Protein AF-A0A8H4BHQ8-F1 (afdb_monomer_lite)

Sequence (123 aa):
YLPAALIAAFIKRMARLSLTAPPAASVIIIPFIYNLLKRHPTCMTLIHSNKAVEEATDPFSMDNLNPYECRAIESSLWEVQTLSQHYYANVSTLAKIFGEQFLKPKYNLEDFLDHTYATVSAY

pLDDT: mean 85.94, std 12.14, range [43.47, 95.31]

InterPro domains:
  IPR005612 CCAAT-binding factor [PF03914] (2-95)
  IPR027193 Nucleolar complex protein 4-like [PTHR12455] (1-120)

Structure (mmCIF, N/CA/C/O backbone):
data_AF-A0A8H4BHQ8-F1
#
_entry.id   AF-A0A8H4BHQ8-F1
#
loop_
_atom_site.group_PDB
_atom_site.id
_atom_site.type_symbol
_atom_site.label_atom_id
_atom_site.label_alt_id
_atom_site.label_comp_id
_atom_site.label_asym_id
_atom_site.label_entity_id
_atom_site.label_seq_id
_atom_site.pdbx_PDB_ins_code
_atom_site.Cartn_x
_atom_site.Cartn_y
_atom_site.Cartn_z
_atom_site.occupancy
_atom_site.B_iso_or_equiv
_atom_site.auth_seq_id
_atom_site.auth_comp_id
_atom_site.auth_asym_id
_atom_site.auth_atom_id
_atom_site.pdbx_PDB_model_num
ATOM 1 N N . TYR A 1 1 ? -18.087 12.419 4.442 1.00 65.94 1 TYR A N 1
ATOM 2 C CA . TYR A 1 1 ? -17.197 11.601 5.288 1.00 65.94 1 TYR A CA 1
ATOM 3 C C . TYR A 1 1 ? -17.274 10.164 4.807 1.00 65.94 1 TYR A C 1
ATOM 5 O O . TYR A 1 1 ? -18.372 9.634 4.738 1.00 65.94 1 TYR A O 1
ATOM 13 N N . LEU A 1 2 ? -16.150 9.574 4.392 1.00 82.38 2 LEU A N 1
ATOM 14 C CA . LEU A 1 2 ? -16.092 8.166 3.976 1.00 82.38 2 LEU A CA 1
ATOM 15 C C . LEU A 1 2 ? -15.741 7.300 5.200 1.00 82.38 2 LEU A C 1
ATOM 17 O O . LEU A 1 2 ? -14.840 7.688 5.948 1.00 82.38 2 LEU A O 1
ATOM 21 N N . PRO A 1 3 ? -16.421 6.163 5.431 1.00 90.81 3 PRO A N 1
ATOM 22 C CA . PRO A 1 3 ? -16.107 5.274 6.548 1.00 90.81 3 PRO A CA 1
ATOM 23 C C . PRO A 1 3 ? -14.699 4.676 6.443 1.00 90.81 3 PRO A C 1
ATOM 25 O O . PRO A 1 3 ? -14.261 4.295 5.358 1.00 90.81 3 PRO A O 1
ATOM 28 N N . ALA A 1 4 ? -14.013 4.522 7.578 1.00 90.00 4 ALA A N 1
ATOM 29 C CA . ALA A 1 4 ? -12.665 3.946 7.621 1.00 90.00 4 ALA A CA 1
ATOM 30 C C . ALA A 1 4 ? -12.618 2.508 7.075 1.00 90.00 4 ALA A C 1
ATOM 32 O O . ALA A 1 4 ? -11.682 2.161 6.365 1.00 90.00 4 ALA A O 1
ATOM 33 N N . ALA A 1 5 ? -13.655 1.702 7.333 1.00 91.19 5 ALA A N 1
ATOM 34 C CA . ALA A 1 5 ? -13.759 0.334 6.823 1.00 91.19 5 ALA A CA 1
ATOM 35 C C . ALA A 1 5 ? -13.725 0.272 5.286 1.00 91.19 5 ALA A C 1
ATOM 37 O O . ALA A 1 5 ? -13.022 -0.558 4.719 1.00 91.19 5 ALA A O 1
ATOM 38 N N . LEU A 1 6 ? -14.413 1.201 4.613 1.00 92.88 6 LEU A N 1
ATOM 39 C CA . LEU A 1 6 ? -14.430 1.293 3.151 1.00 92.88 6 LEU A CA 1
ATOM 40 C C . LEU A 1 6 ? -13.040 1.614 2.589 1.00 92.88 6 LEU A C 1
ATOM 42 O O . LEU A 1 6 ? -12.604 1.022 1.605 1.00 92.88 6 LEU A O 1
ATOM 46 N N . ILE A 1 7 ? -12.337 2.548 3.228 1.00 94.56 7 ILE A N 1
ATOM 47 C CA . ILE A 1 7 ? -10.998 2.965 2.804 1.00 94.56 7 ILE A CA 1
ATOM 48 C C . ILE A 1 7 ? -9.993 1.838 3.057 1.00 94.56 7 ILE A C 1
ATOM 50 O O . ILE A 1 7 ? -9.192 1.535 2.178 1.00 94.56 7 ILE A O 1
ATOM 54 N N . ALA A 1 8 ? -10.076 1.172 4.210 1.00 93.50 8 ALA A N 1
ATOM 55 C CA . ALA A 1 8 ? -9.262 0.004 4.524 1.00 93.50 8 ALA A CA 1
ATOM 56 C C . ALA A 1 8 ? -9.486 -1.131 3.513 1.00 93.50 8 ALA A C 1
ATOM 58 O O . ALA A 1 8 ? -8.515 -1.693 3.010 1.00 93.50 8 ALA A O 1
ATOM 59 N N . ALA A 1 9 ? -10.743 -1.414 3.151 1.00 94.38 9 ALA A N 1
ATOM 60 C CA . ALA A 1 9 ? -11.086 -2.392 2.120 1.00 94.38 9 ALA A CA 1
ATOM 61 C C . ALA A 1 9 ? -10.429 -2.051 0.781 1.00 94.38 9 ALA A C 1
ATOM 63 O O . ALA A 1 9 ? -9.830 -2.910 0.136 1.00 94.38 9 ALA A O 1
ATOM 64 N N . PHE A 1 10 ? -10.489 -0.783 0.379 1.00 94.25 10 PHE A N 1
ATOM 65 C CA . PHE A 1 10 ? -9.884 -0.329 -0.863 1.00 94.25 10 PHE A CA 1
ATOM 66 C C . PHE A 1 10 ? -8.354 -0.444 -0.842 1.00 94.25 10 PHE A C 1
ATOM 68 O O . PHE A 1 10 ? -7.773 -1.014 -1.764 1.00 94.25 10 PHE A O 1
ATOM 75 N N . ILE A 1 11 ? -7.707 0.012 0.235 1.00 95.31 11 ILE A N 1
ATOM 76 C CA . ILE A 1 11 ? -6.254 -0.100 0.431 1.00 95.31 11 ILE A CA 1
ATOM 77 C C . ILE A 1 11 ? -5.807 -1.563 0.364 1.00 95.31 11 ILE A C 1
ATOM 79 O O . ILE A 1 11 ? -4.911 -1.895 -0.410 1.00 95.31 11 ILE A O 1
ATOM 83 N N . LYS A 1 12 ? -6.447 -2.445 1.136 1.00 94.50 12 LYS A N 1
ATOM 84 C CA . LYS A 1 12 ? -6.086 -3.864 1.225 1.00 94.50 12 LYS A CA 1
ATOM 85 C C . LYS A 1 12 ? -6.285 -4.586 -0.111 1.00 94.50 12 LYS A C 1
ATOM 87 O O . LYS A 1 12 ? -5.423 -5.362 -0.525 1.00 94.50 12 LYS A O 1
ATOM 92 N N . ARG A 1 13 ? -7.367 -4.279 -0.839 1.00 94.25 13 ARG A N 1
ATOM 93 C CA . ARG A 1 13 ? -7.600 -4.832 -2.183 1.00 94.25 13 ARG A CA 1
ATOM 94 C C . ARG A 1 13 ? -6.529 -4.394 -3.177 1.00 94.25 13 ARG A C 1
ATOM 96 O O . ARG A 1 13 ? -5.971 -5.238 -3.871 1.00 94.25 13 ARG A O 1
ATOM 103 N N . MET A 1 14 ? -6.201 -3.104 -3.211 1.00 93.88 14 MET A N 1
ATOM 104 C CA . MET A 1 14 ? -5.129 -2.593 -4.070 1.00 93.88 14 MET A CA 1
ATOM 105 C C . MET A 1 14 ? -3.767 -3.189 -3.716 1.00 93.88 14 MET A C 1
ATOM 107 O O . MET A 1 14 ? -3.012 -3.540 -4.618 1.00 93.88 14 MET A O 1
ATOM 111 N N . ALA A 1 15 ? -3.466 -3.346 -2.424 1.00 94.56 15 ALA A N 1
ATOM 112 C CA . ALA A 1 15 ? -2.204 -3.920 -1.973 1.00 94.56 15 ALA A CA 1
ATOM 113 C C . ALA A 1 15 ? -2.038 -5.370 -2.465 1.00 94.56 15 ALA A C 1
ATOM 115 O O . ALA A 1 15 ? -1.015 -5.704 -3.059 1.00 94.56 15 ALA A O 1
ATOM 116 N N . ARG A 1 16 ? -3.067 -6.219 -2.347 1.00 93.75 16 ARG A N 1
ATOM 117 C CA . ARG A 1 16 ? -3.028 -7.570 -2.942 1.00 93.75 16 ARG A CA 1
ATOM 118 C C . ARG A 1 16 ? -2.915 -7.556 -4.460 1.00 93.75 16 ARG A C 1
ATOM 120 O O . ARG A 1 16 ? -2.132 -8.331 -4.997 1.00 93.75 16 ARG A O 1
ATOM 127 N N . LEU A 1 17 ? -3.645 -6.679 -5.151 1.00 93.25 17 LEU A N 1
ATOM 128 C CA . LEU A 1 17 ? -3.526 -6.565 -6.609 1.00 93.25 17 LEU A CA 1
ATOM 129 C C . LEU A 1 17 ? -2.107 -6.156 -7.033 1.00 93.25 17 LEU A C 1
ATOM 131 O O . LEU A 1 17 ? -1.618 -6.652 -8.046 1.00 93.25 17 LEU A O 1
ATOM 135 N N . SER A 1 18 ? -1.414 -5.327 -6.242 1.00 93.62 18 SER A N 1
ATOM 136 C CA . SER A 1 18 ? -0.039 -4.903 -6.541 1.00 93.62 18 SER A CA 1
ATOM 137 C C . SER A 1 18 ? 1.011 -6.018 -6.480 1.00 93.62 18 SER A C 1
ATOM 139 O O . SER A 1 18 ? 2.062 -5.872 -7.095 1.00 93.62 18 SER A O 1
ATOM 141 N N . LEU A 1 19 ? 0.728 -7.152 -5.825 1.00 91.75 19 LEU A N 1
ATOM 142 C CA . LEU A 1 19 ? 1.631 -8.314 -5.829 1.00 91.75 19 LEU A CA 1
ATOM 143 C C . LEU A 1 19 ? 1.694 -9.023 -7.187 1.00 91.75 19 LEU A C 1
ATOM 145 O O . LEU A 1 19 ? 2.718 -9.602 -7.532 1.00 91.75 19 LEU A O 1
ATOM 149 N N . THR A 1 20 ? 0.602 -8.986 -7.949 1.00 92.38 20 THR A N 1
ATOM 150 C CA . THR A 1 20 ? 0.511 -9.580 -9.294 1.00 92.38 20 THR A CA 1
ATOM 151 C C . THR A 1 20 ? 0.613 -8.538 -10.405 1.00 92.38 20 THR A C 1
ATOM 153 O O . THR A 1 20 ? 0.611 -8.880 -11.586 1.00 92.38 20 THR A O 1
ATOM 156 N N . ALA A 1 21 ? 0.642 -7.257 -10.040 1.00 90.62 21 ALA A N 1
ATOM 157 C CA . ALA A 1 21 ? 0.655 -6.157 -10.985 1.00 90.62 21 ALA A CA 1
ATOM 158 C C . ALA A 1 21 ? 2.043 -5.970 -11.623 1.00 90.62 21 ALA A C 1
ATOM 160 O O . ALA A 1 21 ? 3.067 -6.294 -11.017 1.00 90.62 21 ALA A O 1
ATOM 161 N N . PRO A 1 22 ? 2.103 -5.392 -12.835 1.00 91.31 22 PRO A N 1
ATOM 162 C CA . PRO A 1 22 ? 3.364 -4.955 -13.422 1.00 91.31 22 PRO A CA 1
ATOM 163 C C . PRO A 1 22 ? 4.048 -3.884 -12.544 1.00 91.31 22 PRO A C 1
ATOM 165 O O . PRO A 1 22 ? 3.345 -3.076 -11.930 1.00 91.31 22 PRO A O 1
ATOM 168 N N . PRO A 1 23 ? 5.394 -3.774 -12.544 1.00 87.88 23 PRO A N 1
ATOM 169 C CA . PRO A 1 23 ? 6.110 -2.793 -11.721 1.00 87.88 23 PRO A CA 1
ATOM 170 C C . PRO A 1 23 ? 5.650 -1.354 -11.956 1.00 87.88 23 PRO A C 1
ATOM 172 O O . PRO A 1 23 ? 5.531 -0.591 -11.004 1.00 87.88 23 PRO A O 1
ATOM 175 N N . ALA A 1 24 ? 5.325 -1.010 -13.207 1.00 87.69 24 ALA A N 1
ATOM 176 C CA . ALA A 1 24 ? 4.754 0.281 -13.590 1.00 87.69 24 ALA A CA 1
ATOM 177 C C . ALA A 1 24 ? 3.499 0.639 -12.772 1.00 87.69 24 ALA A C 1
ATOM 179 O O . ALA A 1 24 ? 3.375 1.750 -12.268 1.00 87.69 24 ALA A O 1
ATOM 180 N N . ALA A 1 25 ? 2.592 -0.323 -12.572 1.00 89.88 25 ALA A N 1
ATOM 181 C CA . ALA A 1 25 ? 1.395 -0.110 -11.765 1.00 89.88 25 ALA A CA 1
ATOM 182 C C . ALA A 1 25 ? 1.728 -0.025 -10.267 1.00 89.88 25 ALA A C 1
ATOM 184 O O . ALA A 1 25 ? 1.185 0.827 -9.564 1.00 89.88 25 ALA A O 1
ATOM 185 N N . SER A 1 26 ? 2.649 -0.857 -9.773 1.00 91.06 26 SER A N 1
ATOM 186 C CA . SER A 1 26 ? 3.059 -0.845 -8.361 1.00 91.06 26 SER A CA 1
ATOM 187 C C . SER A 1 26 ? 3.682 0.491 -7.940 1.00 91.06 26 SER A C 1
ATOM 189 O O . SER A 1 26 ? 3.419 0.958 -6.832 1.00 91.06 26 SER A O 1
ATOM 191 N N . VAL A 1 27 ? 4.425 1.157 -8.834 1.00 90.69 27 VAL A N 1
ATOM 192 C CA . VAL A 1 27 ? 5.000 2.496 -8.597 1.00 90.69 27 VAL A CA 1
ATOM 193 C C . VAL A 1 27 ? 3.925 3.566 -8.359 1.00 90.69 27 VAL A C 1
ATOM 195 O O . VAL A 1 27 ? 4.181 4.506 -7.616 1.00 90.69 27 VAL A O 1
ATOM 198 N N . ILE A 1 28 ? 2.713 3.409 -8.901 1.00 92.06 28 ILE A N 1
ATOM 199 C CA . ILE A 1 28 ? 1.584 4.332 -8.672 1.00 92.06 28 ILE A CA 1
ATOM 200 C C . ILE A 1 28 ? 0.761 3.905 -7.446 1.00 92.06 28 ILE A C 1
ATOM 202 O O . ILE A 1 28 ? 0.349 4.741 -6.638 1.00 92.06 28 ILE A O 1
ATOM 206 N N . ILE A 1 29 ? 0.534 2.597 -7.277 1.00 93.62 29 ILE A N 1
ATOM 207 C CA . ILE A 1 29 ? -0.284 2.052 -6.182 1.00 93.62 29 ILE A CA 1
ATOM 208 C C . ILE A 1 29 ? 0.343 2.358 -4.814 1.00 93.62 29 ILE A C 1
ATOM 210 O O . ILE A 1 29 ? -0.373 2.730 -3.885 1.00 93.62 29 ILE A O 1
ATOM 214 N N . ILE A 1 30 ? 1.667 2.246 -4.678 1.00 93.38 30 ILE A N 1
ATOM 215 C CA . ILE A 1 30 ? 2.365 2.440 -3.398 1.00 93.38 30 ILE A CA 1
ATOM 216 C C . ILE A 1 30 ? 2.204 3.889 -2.868 1.00 93.38 30 ILE A C 1
ATOM 218 O O . ILE A 1 30 ? 1.686 4.053 -1.755 1.00 93.38 30 ILE A O 1
ATOM 222 N N . PRO A 1 31 ? 2.540 4.959 -3.624 1.00 92.81 31 PRO A N 1
ATOM 223 C CA . PRO A 1 31 ? 2.277 6.344 -3.217 1.00 92.81 31 PRO A CA 1
ATOM 224 C C . PRO A 1 31 ? 0.793 6.639 -2.988 1.00 92.81 31 PRO A C 1
ATOM 226 O O . PRO A 1 31 ? 0.433 7.432 -2.114 1.00 92.81 31 PRO A O 1
ATOM 229 N N . PHE A 1 32 ? -0.090 5.990 -3.746 1.00 94.06 32 PHE A N 1
ATOM 230 C CA . PHE A 1 32 ? -1.526 6.153 -3.575 1.00 94.06 32 PHE A CA 1
ATOM 231 C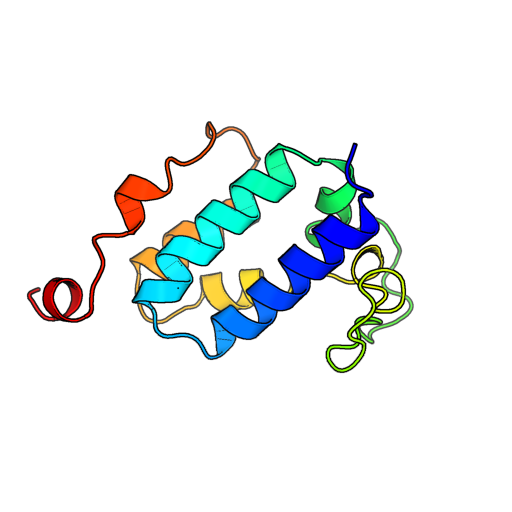 C . PHE A 1 32 ? -2.021 5.591 -2.235 1.00 94.06 32 PHE A C 1
ATOM 233 O O . PHE A 1 32 ? -2.743 6.282 -1.511 1.00 94.06 32 PHE A O 1
ATOM 240 N N . ILE A 1 33 ? -1.569 4.394 -1.845 1.00 95.00 33 ILE A N 1
ATOM 241 C CA . ILE A 1 33 ? -1.837 3.827 -0.516 1.00 95.00 33 ILE A CA 1
ATOM 242 C C . ILE A 1 33 ? -1.275 4.745 0.579 1.00 95.00 33 ILE A C 1
ATOM 244 O O . ILE A 1 33 ? -1.980 5.036 1.548 1.00 95.00 33 ILE A O 1
ATOM 248 N N . TYR A 1 34 ? -0.051 5.260 0.412 1.00 94.06 34 TYR A N 1
ATOM 249 C CA . TYR A 1 34 ? 0.560 6.194 1.365 1.00 94.06 34 TYR A CA 1
ATOM 250 C C . TYR A 1 34 ? -0.318 7.433 1.590 1.00 94.06 34 TYR A C 1
ATOM 252 O O . TYR A 1 34 ? -0.608 7.809 2.729 1.00 94.06 34 TYR A O 1
ATOM 260 N N . ASN A 1 35 ? -0.800 8.040 0.504 1.00 94.38 35 ASN A N 1
ATOM 261 C CA . ASN A 1 35 ? -1.672 9.209 0.557 1.00 94.38 35 ASN A CA 1
ATOM 262 C C . ASN A 1 35 ? -2.995 8.916 1.283 1.00 94.38 35 ASN A C 1
ATOM 264 O O . ASN A 1 35 ? -3.465 9.752 2.061 1.00 94.38 35 ASN A O 1
ATOM 268 N N . LEU A 1 36 ? -3.590 7.736 1.068 1.00 93.81 36 LEU A N 1
ATOM 269 C CA . LEU A 1 36 ? -4.821 7.331 1.753 1.00 93.81 36 LEU A CA 1
ATOM 270 C C . LEU A 1 36 ? -4.604 7.130 3.257 1.00 93.81 36 LEU A C 1
ATOM 272 O O . LEU A 1 36 ? -5.397 7.639 4.049 1.00 93.81 36 LEU A O 1
ATOM 276 N N . LEU A 1 37 ? -3.521 6.461 3.659 1.00 93.25 37 LEU A N 1
ATOM 277 C CA . LEU A 1 37 ? -3.186 6.260 5.073 1.00 93.25 37 LEU A CA 1
ATOM 278 C C . LEU A 1 37 ? -2.882 7.578 5.785 1.00 93.25 37 LEU A C 1
ATOM 280 O O . LEU A 1 37 ? -3.353 7.806 6.898 1.00 93.25 37 LEU A O 1
ATOM 284 N N . LYS A 1 38 ? -2.162 8.487 5.119 1.00 92.12 38 LYS A N 1
ATOM 285 C CA . LYS A 1 38 ? -1.875 9.818 5.661 1.00 92.12 38 LYS A CA 1
ATOM 286 C C . LYS A 1 38 ? -3.142 10.664 5.824 1.00 92.12 38 LYS A C 1
ATOM 288 O O . LYS A 1 38 ? -3.254 11.419 6.785 1.00 92.12 38 LYS A O 1
ATOM 293 N N . ARG A 1 39 ? -4.108 10.537 4.908 1.00 92.44 39 ARG A N 1
ATOM 294 C CA . ARG A 1 39 ? -5.407 11.226 4.992 1.00 92.44 39 ARG A CA 1
ATOM 295 C C . ARG A 1 39 ? -6.330 10.620 6.056 1.00 92.44 39 ARG A C 1
ATOM 297 O O . ARG A 1 39 ? -7.154 11.338 6.618 1.00 92.44 39 ARG A O 1
ATOM 304 N N . HIS A 1 40 ? -6.207 9.319 6.321 1.00 92.75 40 HIS A N 1
ATOM 305 C CA . HIS A 1 40 ? -7.093 8.560 7.202 1.00 92.75 40 HIS A CA 1
ATOM 306 C C . HIS A 1 40 ? -6.296 7.781 8.262 1.00 92.75 40 HIS A C 1
ATOM 308 O O . HIS A 1 40 ? -6.084 6.576 8.110 1.00 92.75 40 HIS A O 1
ATOM 314 N N . PRO A 1 41 ? -5.900 8.428 9.377 1.00 90.06 41 PRO A N 1
ATOM 315 C CA . PRO A 1 41 ? -5.031 7.819 10.389 1.00 90.06 41 PRO A CA 1
ATOM 316 C C . PRO A 1 41 ? -5.648 6.600 11.090 1.00 90.06 41 PRO A C 1
ATOM 318 O O . PRO A 1 41 ? -4.923 5.758 11.606 1.00 90.06 41 PRO A O 1
ATOM 321 N N . THR A 1 42 ? -6.975 6.439 11.064 1.00 90.88 42 THR A N 1
ATOM 322 C CA . THR A 1 42 ? -7.653 5.228 11.561 1.00 90.88 42 THR A CA 1
ATOM 323 C C . THR A 1 42 ? -7.228 3.959 10.817 1.00 90.88 42 THR A C 1
ATOM 325 O O . THR A 1 42 ? -7.202 2.883 11.410 1.00 90.88 42 THR A O 1
ATOM 328 N N . CYS A 1 43 ? -6.846 4.083 9.541 1.00 92.00 43 CYS A N 1
ATOM 329 C CA . CYS A 1 43 ? -6.351 2.978 8.720 1.00 92.00 43 CYS A CA 1
ATOM 330 C C . CYS A 1 43 ? -4.867 2.658 8.985 1.00 92.00 43 CYS A C 1
ATOM 332 O O . CYS A 1 43 ? -4.360 1.679 8.452 1.00 92.00 43 CYS A O 1
ATOM 334 N N . MET A 1 44 ? -4.159 3.441 9.811 1.00 91.38 44 MET A N 1
ATOM 335 C CA . MET A 1 44 ? -2.751 3.182 10.157 1.00 91.38 44 MET A CA 1
ATOM 336 C C . MET A 1 44 ? -2.572 1.889 10.971 1.00 91.38 44 MET A C 1
ATOM 338 O O . MET A 1 44 ? -1.499 1.288 10.967 1.00 91.38 44 MET A O 1
ATOM 342 N N . THR A 1 45 ? -3.655 1.426 11.603 1.00 90.75 45 THR A N 1
ATOM 343 C CA . THR A 1 45 ? -3.752 0.121 12.277 1.00 90.75 45 THR A CA 1
ATOM 344 C C . THR A 1 45 ? -3.392 -1.056 11.364 1.00 90.75 45 THR A C 1
ATOM 346 O O . THR A 1 45 ? -2.921 -2.075 11.855 1.00 90.75 45 THR A O 1
ATOM 349 N N . LEU A 1 46 ? -3.528 -0.886 10.043 1.00 90.19 46 LEU A N 1
ATOM 350 C CA . LEU A 1 46 ? -3.149 -1.871 9.031 1.00 90.19 46 LEU A CA 1
ATOM 351 C C . LEU A 1 46 ? -1.628 -2.058 8.882 1.00 90.19 46 LEU A C 1
ATOM 353 O O . LEU A 1 46 ? -1.185 -3.104 8.414 1.00 90.19 46 LEU A O 1
ATOM 357 N N . ILE A 1 47 ? -0.827 -1.039 9.212 1.00 90.50 47 ILE A N 1
ATOM 358 C CA . ILE A 1 47 ? 0.644 -1.137 9.220 1.00 90.50 47 ILE A CA 1
ATOM 359 C C . ILE A 1 47 ? 1.113 -1.605 10.591 1.00 90.50 47 ILE A C 1
ATOM 361 O O . ILE A 1 47 ? 1.951 -2.496 10.701 1.00 90.50 47 ILE A O 1
ATOM 365 N N . HIS A 1 48 ? 0.577 -0.980 11.639 1.00 87.31 48 HIS A N 1
ATOM 366 C CA . HIS A 1 48 ? 0.965 -1.255 13.009 1.00 87.31 48 HIS A CA 1
ATOM 367 C C . HIS A 1 48 ? -0.278 -1.492 13.859 1.00 87.31 48 HIS A C 1
ATOM 369 O O . HIS A 1 48 ? -0.998 -0.558 14.219 1.00 87.31 48 HIS A O 1
ATOM 375 N N . SER A 1 49 ? -0.512 -2.758 14.193 1.00 81.75 49 SER A N 1
ATOM 376 C CA . SER A 1 49 ? -1.555 -3.169 15.124 1.00 81.75 49 SER A CA 1
ATOM 377 C C . SER A 1 49 ? -0.924 -3.500 16.472 1.00 81.75 49 SER A C 1
ATOM 379 O O . SER A 1 49 ? 0.012 -4.290 16.542 1.00 81.75 49 SER A O 1
ATOM 381 N N . ASN A 1 50 ? -1.456 -2.911 17.545 1.00 73.19 50 ASN A N 1
ATOM 382 C CA . ASN A 1 50 ? -1.088 -3.251 18.925 1.00 73.19 50 ASN A CA 1
ATOM 383 C C . ASN A 1 50 ? -1.953 -4.397 19.489 1.00 73.19 50 ASN A C 1
ATOM 385 O O . ASN A 1 50 ? -1.937 -4.674 20.686 1.00 73.19 50 ASN A O 1
ATOM 389 N N . LYS A 1 51 ? -2.774 -5.039 18.649 1.00 69.44 51 LYS A N 1
ATOM 390 C CA . LYS A 1 51 ? -3.464 -6.266 19.046 1.00 69.44 51 LYS A CA 1
ATOM 391 C C . LYS A 1 51 ? -2.406 -7.363 19.099 1.00 69.44 51 LYS A C 1
ATOM 393 O O . LYS A 1 51 ? -1.734 -7.598 18.095 1.00 69.44 51 LYS A O 1
ATOM 398 N N . ALA A 1 52 ? -2.237 -7.988 20.266 1.00 51.81 52 ALA A N 1
ATOM 399 C CA . ALA A 1 52 ? -1.420 -9.187 20.397 1.00 51.81 52 ALA A CA 1
ATOM 400 C C . ALA A 1 52 ? -1.844 -10.158 19.289 1.00 51.81 52 ALA A C 1
ATOM 402 O O . ALA A 1 52 ? -3.039 -10.382 19.099 1.00 51.81 52 ALA A O 1
ATOM 403 N N . VAL A 1 53 ? -0.884 -10.636 18.497 1.00 57.94 53 VAL A N 1
ATOM 404 C CA . VAL A 1 53 ? -1.117 -11.546 17.368 1.00 57.94 53 VAL A CA 1
ATOM 405 C C . VAL A 1 53 ? -1.526 -12.909 17.938 1.00 57.94 53 VAL A C 1
ATOM 407 O O . VAL A 1 53 ? -0.735 -13.843 17.963 1.00 57.94 53 VAL A O 1
ATOM 410 N N . GLU A 1 54 ? -2.728 -13.002 18.503 1.00 56.41 54 GLU A N 1
ATOM 411 C CA . GLU A 1 54 ? -3.296 -14.255 19.011 1.00 56.41 54 GLU A CA 1
ATOM 412 C C . GLU A 1 54 ? -3.768 -15.131 17.845 1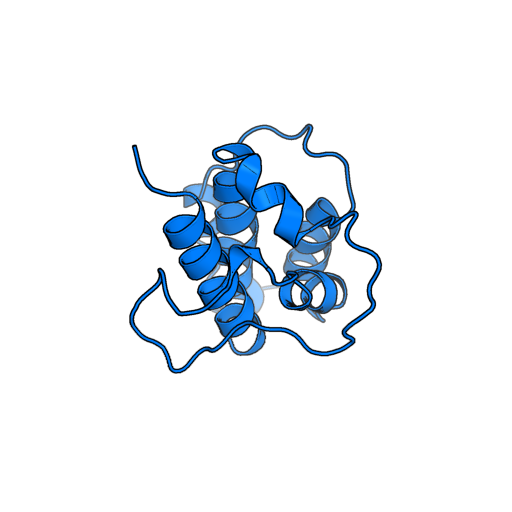.00 56.41 54 GLU A C 1
ATOM 414 O O . GLU A 1 54 ? -3.681 -16.355 17.905 1.00 56.41 54 GLU A O 1
ATOM 419 N N . GLU A 1 55 ? -4.176 -14.508 16.738 1.00 56.78 55 GLU A N 1
ATOM 420 C CA . GLU A 1 55 ? -4.593 -15.189 15.519 1.00 56.78 55 GLU A CA 1
ATOM 421 C C . GLU A 1 55 ? -3.564 -14.942 14.409 1.00 56.78 55 GLU A C 1
ATOM 423 O O . GLU A 1 55 ? -3.453 -13.850 13.856 1.00 56.78 55 GLU A O 1
ATOM 428 N N . ALA A 1 56 ? -2.809 -15.981 14.046 1.00 67.44 56 ALA A N 1
ATOM 429 C CA . ALA A 1 56 ? -1.863 -15.952 12.925 1.00 67.44 56 ALA A CA 1
ATOM 430 C C . ALA A 1 56 ? -2.547 -15.865 11.538 1.00 67.44 56 ALA A C 1
ATOM 432 O O . ALA A 1 56 ? -1.869 -15.902 10.511 1.00 67.44 56 ALA A O 1
ATOM 433 N N . THR A 1 57 ? -3.881 -15.784 11.492 1.00 80.56 57 THR A N 1
ATOM 434 C CA . THR A 1 57 ? -4.674 -15.847 10.258 1.00 80.56 57 THR A CA 1
ATOM 435 C C . THR A 1 57 ? -5.234 -14.469 9.914 1.00 80.56 57 THR A C 1
ATOM 437 O O . THR A 1 57 ? -5.916 -13.855 10.725 1.00 80.56 57 THR A O 1
ATOM 440 N N . ASP A 1 58 ? -4.959 -13.989 8.698 1.00 84.75 58 ASP A N 1
ATOM 441 C CA . ASP A 1 58 ? -5.495 -12.724 8.180 1.00 84.75 58 ASP A CA 1
ATOM 442 C C . ASP A 1 58 ? -7.033 -12.819 8.017 1.00 84.75 58 ASP A C 1
ATOM 444 O O . ASP A 1 58 ? -7.495 -13.654 7.234 1.00 84.75 58 ASP A O 1
ATOM 448 N N . PRO A 1 59 ? -7.844 -11.986 8.708 1.00 88.00 59 PRO A N 1
ATOM 449 C CA . PRO A 1 59 ? -9.306 -12.038 8.625 1.00 88.00 59 PRO A CA 1
ATOM 450 C C . PRO A 1 59 ? -9.872 -11.506 7.297 1.00 88.00 59 PRO A C 1
ATOM 452 O O . PRO A 1 59 ? -11.082 -11.590 7.071 1.00 88.00 59 PRO A O 1
ATOM 455 N N . PHE A 1 60 ? -9.040 -10.922 6.429 1.00 90.50 60 PHE A N 1
ATOM 456 C CA . PHE A 1 60 ? -9.495 -10.277 5.201 1.00 90.50 60 PHE A CA 1
ATOM 457 C C . PHE A 1 60 ? -9.902 -11.265 4.091 1.00 90.50 60 PHE A C 1
ATOM 459 O O . PHE A 1 60 ? -9.099 -12.081 3.627 1.00 90.50 60 PHE A O 1
ATOM 466 N N . SER A 1 61 ? -11.127 -11.098 3.573 1.00 90.69 61 SER A N 1
ATOM 467 C CA . SER A 1 61 ? -11.656 -11.851 2.424 1.00 90.69 61 SER A CA 1
ATOM 468 C C . SER A 1 61 ? -11.694 -11.005 1.148 1.00 90.69 61 SER A C 1
ATOM 470 O O . SER A 1 61 ? -12.241 -9.901 1.138 1.00 90.69 61 SER A O 1
ATOM 472 N N . MET A 1 62 ? -11.139 -11.546 0.058 1.00 88.81 62 MET A N 1
ATOM 473 C CA . MET A 1 62 ? -11.107 -10.892 -1.258 1.00 88.81 62 MET A CA 1
ATOM 474 C C . MET A 1 62 ? -12.389 -11.048 -2.071 1.00 88.81 62 MET A C 1
ATOM 476 O O . MET A 1 62 ? -12.692 -10.183 -2.895 1.00 88.81 62 MET A O 1
ATOM 480 N N . ASP A 1 63 ? -13.115 -12.140 -1.846 1.00 89.56 63 ASP A N 1
ATOM 481 C CA . ASP A 1 63 ? -14.295 -12.506 -2.632 1.00 89.56 63 ASP A CA 1
ATOM 482 C C . ASP A 1 63 ? -15.520 -11.672 -2.232 1.00 89.56 63 ASP A C 1
ATOM 484 O O . ASP A 1 63 ? -16.447 -11.471 -3.019 1.00 89.56 63 ASP A O 1
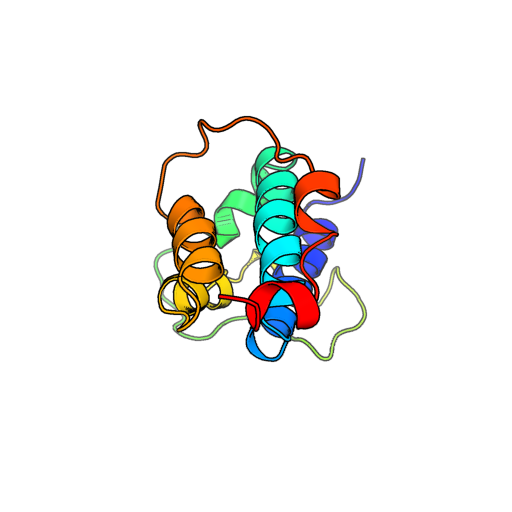ATOM 488 N N . ASN A 1 64 ? -15.497 -11.115 -1.017 1.00 89.50 64 ASN A N 1
ATOM 489 C CA . ASN A 1 64 ? -16.540 -10.234 -0.517 1.00 89.50 64 ASN A CA 1
ATOM 490 C C . ASN A 1 64 ? -16.504 -8.884 -1.251 1.00 89.50 64 ASN A C 1
ATOM 492 O O . ASN A 1 64 ? -15.660 -8.025 -0.989 1.00 89.50 64 ASN A O 1
ATOM 496 N N . LEU A 1 65 ? -17.477 -8.672 -2.141 1.00 86.00 65 LEU A N 1
ATOM 497 C CA . LEU A 1 65 ? -17.679 -7.402 -2.849 1.00 86.00 65 LEU A CA 1
ATOM 498 C C . LEU A 1 65 ? -18.100 -6.262 -1.916 1.00 86.00 65 LEU A C 1
ATOM 500 O O . LEU A 1 65 ? -17.827 -5.100 -2.220 1.00 86.00 65 LEU A O 1
ATOM 504 N N . ASN A 1 66 ? -18.758 -6.580 -0.796 1.00 89.62 66 ASN A N 1
ATOM 505 C CA . ASN A 1 66 ? -19.158 -5.588 0.189 1.00 89.62 66 ASN A CA 1
ATOM 506 C C . ASN A 1 66 ? -17.935 -5.148 1.024 1.00 89.62 66 ASN A C 1
ATOM 508 O O . ASN A 1 66 ? -17.415 -5.931 1.826 1.00 89.62 66 ASN A O 1
ATOM 512 N N . PRO A 1 67 ? -17.481 -3.888 0.900 1.00 86.31 67 PRO A N 1
ATOM 513 C CA . PRO A 1 67 ? -16.303 -3.404 1.614 1.00 86.31 67 PRO A CA 1
ATOM 514 C C . PRO A 1 67 ? -16.494 -3.361 3.137 1.00 86.31 67 PRO A C 1
ATOM 516 O O . PRO A 1 67 ? -15.507 -3.352 3.868 1.00 86.31 67 PRO A O 1
ATOM 519 N N . TYR A 1 68 ? -17.734 -3.369 3.631 1.00 87.31 68 TYR A N 1
ATOM 520 C CA . TYR A 1 68 ? -18.018 -3.414 5.067 1.00 87.31 68 TYR A CA 1
ATOM 521 C C . TYR A 1 68 ? -17.878 -4.825 5.663 1.00 87.31 68 TYR A C 1
ATOM 523 O O . TYR A 1 68 ? -17.623 -4.953 6.855 1.00 87.31 68 TYR A O 1
ATOM 531 N N . GLU A 1 69 ? -17.977 -5.874 4.842 1.00 89.12 69 GLU A N 1
ATOM 532 C CA . GLU A 1 69 ? -17.957 -7.283 5.277 1.00 89.12 69 GLU A CA 1
ATOM 533 C C . GLU A 1 69 ? -16.620 -7.983 4.991 1.00 89.12 69 GLU A C 1
ATOM 535 O O . GLU A 1 69 ? -16.378 -9.097 5.447 1.00 89.12 69 GLU A O 1
ATOM 540 N N . CYS A 1 70 ? -15.711 -7.340 4.255 1.00 88.81 70 CYS A N 1
ATOM 541 C CA . CYS A 1 70 ? -14.402 -7.912 3.930 1.00 88.81 70 CYS A CA 1
ATOM 542 C C . CYS A 1 70 ? -13.413 -7.943 5.112 1.00 88.81 70 CYS A C 1
ATOM 544 O O . CYS A 1 70 ? -12.334 -8.508 4.969 1.00 88.81 70 CYS A O 1
ATOM 546 N N . ARG A 1 71 ? -13.753 -7.328 6.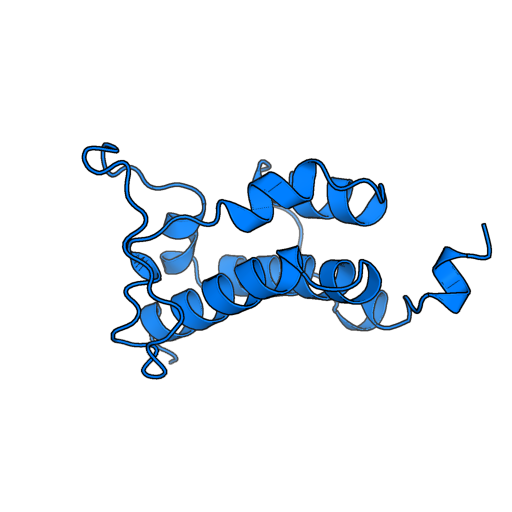260 1.00 89.81 71 ARG A N 1
ATOM 547 C CA . ARG A 1 71 ? -12.935 -7.251 7.494 1.00 89.81 71 ARG A CA 1
ATOM 548 C C . ARG A 1 71 ? -11.515 -6.699 7.302 1.00 89.81 71 ARG A C 1
ATOM 550 O O . ARG A 1 71 ? -10.612 -6.983 8.081 1.00 89.81 71 ARG A O 1
ATOM 557 N N . ALA A 1 72 ? -11.317 -5.828 6.311 1.00 90.94 72 ALA A N 1
ATOM 558 C CA . ALA A 1 72 ? -9.999 -5.267 6.017 1.00 90.94 72 ALA A CA 1
ATOM 559 C C . ALA A 1 72 ? -9.382 -4.480 7.184 1.00 90.94 72 ALA A C 1
ATOM 561 O O . ALA A 1 72 ? -8.184 -4.583 7.398 1.00 90.94 72 ALA A O 1
ATOM 562 N N . ILE A 1 73 ? -10.165 -3.732 7.970 1.00 89.81 73 ILE A N 1
ATOM 563 C CA . ILE A 1 73 ? -9.644 -2.921 9.094 1.00 89.81 73 ILE A CA 1
ATOM 564 C C . ILE A 1 73 ? -9.012 -3.765 10.216 1.00 89.81 73 ILE A C 1
ATOM 566 O O . ILE A 1 73 ? -8.226 -3.256 11.007 1.00 89.81 73 ILE A O 1
ATOM 570 N N . GLU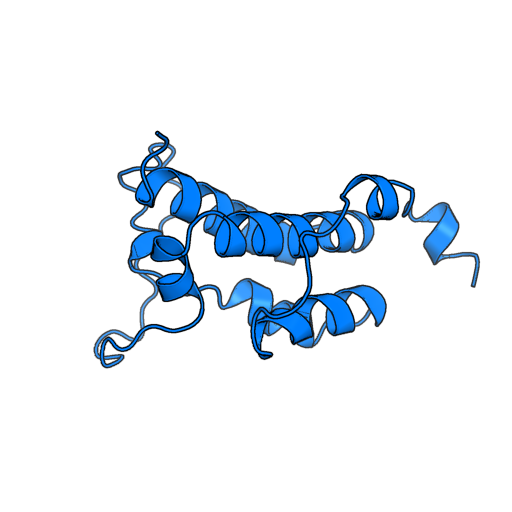 A 1 74 ? -9.368 -5.046 10.300 1.00 87.94 74 GLU A N 1
ATOM 571 C CA . GLU A 1 74 ? -8.841 -5.987 11.293 1.00 87.94 74 GLU A CA 1
ATOM 572 C C . GLU A 1 74 ? -7.614 -6.752 10.776 1.00 87.94 74 GLU A C 1
ATOM 574 O O . GLU A 1 74 ? -6.994 -7.487 11.537 1.00 87.94 74 GLU A O 1
ATOM 579 N N . SER A 1 75 ? -7.264 -6.564 9.500 1.00 90.31 75 SER A N 1
ATOM 580 C CA . SER A 1 75 ? -6.111 -7.183 8.844 1.00 90.31 75 SER A CA 1
ATOM 581 C C . SER A 1 75 ? -4.846 -6.324 8.904 1.00 90.31 75 SER A C 1
ATOM 583 O O . SER A 1 75 ? -4.866 -5.185 9.368 1.00 90.31 75 SER A O 1
ATOM 585 N N . SER A 1 76 ? -3.754 -6.860 8.354 1.00 91.25 76 SER A N 1
ATOM 586 C CA . SER A 1 76 ? -2.467 -6.169 8.208 1.00 91.25 76 SER A CA 1
ATOM 587 C C . SER A 1 76 ? -2.024 -6.106 6.745 1.00 91.25 76 SER A C 1
ATOM 589 O O . SER A 1 76 ? -2.334 -7.004 5.964 1.00 91.25 76 SER A O 1
ATOM 591 N N . LEU A 1 77 ? -1.254 -5.087 6.356 1.00 92.44 77 LEU A N 1
ATOM 592 C CA . LEU A 1 77 ? -0.752 -4.885 4.984 1.00 92.44 77 LEU A CA 1
ATOM 593 C C . LEU A 1 77 ? 0.586 -5.589 4.722 1.00 92.44 77 LEU A C 1
ATOM 595 O O . LEU A 1 77 ? 1.591 -4.957 4.385 1.00 92.44 77 LEU A O 1
ATOM 599 N N . TRP A 1 78 ? 0.597 -6.915 4.839 1.00 91.56 78 TRP A N 1
ATOM 600 C CA . TRP A 1 78 ? 1.774 -7.734 4.528 1.00 91.56 78 TRP A CA 1
ATOM 601 C C . TRP A 1 78 ? 2.247 -7.576 3.083 1.00 91.56 78 TRP A C 1
ATOM 603 O O . TRP A 1 78 ? 3.438 -7.673 2.805 1.00 91.56 78 TRP A O 1
ATOM 613 N N . GLU A 1 79 ? 1.334 -7.265 2.168 1.00 94.38 79 GLU A N 1
ATOM 614 C CA . GLU A 1 79 ? 1.626 -7.114 0.749 1.00 94.38 79 GLU A CA 1
ATOM 615 C C . GLU A 1 79 ? 2.617 -5.969 0.481 1.00 94.38 79 GLU A C 1
ATOM 617 O O . GLU A 1 79 ? 3.548 -6.117 -0.310 1.00 94.38 79 GLU A O 1
ATOM 622 N N . VAL A 1 80 ? 2.479 -4.847 1.198 1.00 92.50 80 VAL A N 1
ATOM 623 C CA . VAL A 1 80 ? 3.404 -3.707 1.082 1.00 92.50 80 VAL A CA 1
ATOM 624 C C . VAL A 1 80 ? 4.776 -4.061 1.657 1.00 92.50 80 VAL A C 1
ATOM 626 O O . VAL A 1 80 ? 5.803 -3.709 1.075 1.00 92.50 80 VAL A O 1
ATOM 629 N N . GLN A 1 81 ? 4.804 -4.823 2.754 1.00 92.62 81 GLN A N 1
ATOM 630 C CA . GLN A 1 81 ? 6.052 -5.320 3.326 1.00 92.62 81 GLN A CA 1
ATOM 631 C C . GLN A 1 81 ? 6.781 -6.247 2.346 1.00 92.62 81 GLN A C 1
ATOM 633 O O . GLN A 1 81 ? 7.993 -6.124 2.181 1.00 92.62 81 GLN A O 1
ATOM 638 N N . THR A 1 82 ? 6.069 -7.126 1.641 1.00 93.31 82 THR A N 1
ATOM 639 C CA . THR A 1 82 ? 6.661 -7.979 0.600 1.00 93.31 82 THR A CA 1
ATOM 640 C C . THR A 1 82 ? 7.229 -7.153 -0.559 1.00 93.31 82 THR A C 1
ATOM 642 O O . THR A 1 82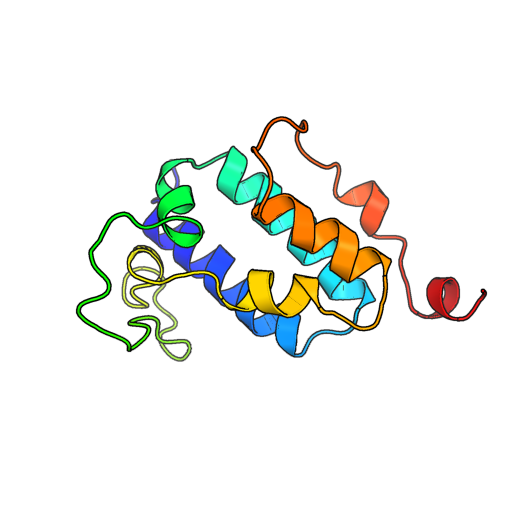 ? 8.338 -7.426 -1.019 1.00 93.31 82 THR A O 1
ATOM 645 N N . LEU A 1 83 ? 6.541 -6.087 -0.988 1.00 93.81 83 LEU A N 1
ATOM 646 C CA . LEU A 1 83 ? 7.025 -5.189 -2.048 1.00 93.81 83 LEU A CA 1
ATOM 647 C C . LEU A 1 83 ? 8.318 -4.441 -1.683 1.00 93.81 83 LEU A C 1
ATOM 649 O O . LEU A 1 83 ? 9.056 -4.027 -2.577 1.00 93.81 83 LEU A O 1
ATOM 653 N N . SER A 1 84 ? 8.658 -4.323 -0.395 1.00 94.38 84 SER A N 1
ATOM 654 C CA . SER A 1 84 ? 9.951 -3.764 0.033 1.00 94.38 84 SER A CA 1
ATOM 655 C C . SER A 1 84 ? 11.158 -4.575 -0.461 1.00 94.38 84 SER A C 1
ATOM 657 O O . SER A 1 84 ? 12.258 -4.028 -0.570 1.00 94.38 84 SER A O 1
ATOM 659 N N . GLN A 1 85 ? 10.955 -5.848 -0.817 1.00 93.81 85 GLN A N 1
ATOM 660 C CA . GLN A 1 85 ? 11.967 -6.756 -1.369 1.00 93.81 85 GLN A CA 1
ATOM 661 C C . GLN A 1 85 ? 11.772 -7.019 -2.874 1.00 93.81 85 GLN A C 1
ATOM 663 O O . GLN A 1 85 ? 12.258 -8.012 -3.409 1.00 93.81 85 GLN A O 1
ATOM 668 N N . HIS A 1 86 ? 11.052 -6.142 -3.575 1.00 94.00 86 HIS A N 1
ATOM 669 C CA . HIS A 1 86 ? 10.812 -6.272 -5.009 1.00 94.00 86 HIS A CA 1
ATOM 670 C C . HIS A 1 86 ? 12.108 -6.117 -5.833 1.00 94.00 86 HIS A C 1
ATOM 672 O O . HIS A 1 86 ? 12.968 -5.301 -5.501 1.00 94.00 86 HIS A O 1
ATOM 678 N N . TYR A 1 87 ? 12.230 -6.861 -6.942 1.00 92.62 87 TYR A N 1
ATOM 679 C CA . TYR A 1 87 ? 13.439 -6.872 -7.786 1.00 92.62 87 TYR A CA 1
ATOM 680 C C . TYR A 1 87 ? 13.767 -5.498 -8.394 1.00 92.62 87 TYR A C 1
ATOM 682 O O . TYR A 1 87 ? 14.929 -5.141 -8.566 1.00 92.62 87 TYR A O 1
ATOM 690 N N . TYR A 1 88 ? 12.735 -4.720 -8.729 1.00 90.81 88 TYR A N 1
ATOM 691 C CA . TYR A 1 88 ? 12.887 -3.371 -9.261 1.00 90.81 88 TYR A CA 1
ATOM 692 C C . TYR A 1 88 ? 13.114 -2.371 -8.124 1.00 90.81 88 TYR A C 1
ATOM 694 O O . TYR A 1 88 ? 12.231 -2.166 -7.283 1.00 90.81 88 TYR A O 1
ATOM 702 N N . ALA A 1 89 ? 14.284 -1.729 -8.127 1.00 90.50 89 ALA A N 1
ATOM 703 C CA . ALA A 1 89 ? 14.751 -0.875 -7.038 1.00 90.50 89 ALA A CA 1
ATOM 704 C C . ALA A 1 89 ? 13.770 0.253 -6.681 1.00 90.50 89 ALA A C 1
ATOM 706 O O . ALA A 1 89 ? 13.532 0.478 -5.499 1.00 90.50 89 ALA A O 1
ATOM 707 N N . ASN A 1 90 ? 13.143 0.906 -7.668 1.00 89.31 90 ASN A N 1
ATOM 708 C CA . ASN A 1 90 ? 12.212 2.014 -7.413 1.00 89.31 90 ASN A CA 1
ATOM 709 C C . ASN A 1 90 ? 10.954 1.568 -6.647 1.00 89.31 90 ASN A C 1
ATOM 711 O O . ASN A 1 90 ? 10.451 2.301 -5.801 1.00 89.31 90 ASN A O 1
ATOM 715 N N . VAL A 1 91 ? 10.460 0.350 -6.894 1.00 92.38 91 VAL A N 1
ATOM 716 C CA . VAL A 1 91 ? 9.335 -0.218 -6.128 1.00 92.38 91 VAL A CA 1
ATOM 717 C C . VAL A 1 91 ? 9.783 -0.548 -4.704 1.00 92.38 91 VAL A C 1
ATOM 719 O O . VAL A 1 91 ? 9.098 -0.183 -3.750 1.00 92.38 91 VAL A O 1
ATOM 722 N N . SER A 1 92 ? 10.960 -1.168 -4.549 1.00 93.69 92 SER A N 1
ATOM 723 C CA . SER A 1 92 ? 11.533 -1.490 -3.234 1.00 93.69 92 SER A CA 1
ATOM 724 C C . SER A 1 92 ? 11.741 -0.239 -2.373 1.00 93.69 92 SER A C 1
ATOM 726 O O . SER A 1 92 ? 11.360 -0.228 -1.201 1.00 93.69 92 SER A O 1
ATOM 728 N N . THR A 1 93 ? 12.315 0.830 -2.932 1.00 92.25 93 THR A N 1
ATOM 729 C CA . THR A 1 93 ? 12.575 2.078 -2.198 1.00 92.25 93 THR A CA 1
ATOM 730 C C . THR A 1 93 ? 11.287 2.785 -1.797 1.00 92.25 93 THR A C 1
ATOM 732 O O . THR A 1 93 ? 11.198 3.248 -0.663 1.00 92.25 93 THR A O 1
ATOM 735 N N . LEU A 1 94 ? 10.272 2.818 -2.667 1.00 92.31 94 LEU A N 1
ATOM 736 C CA . LEU A 1 94 ? 8.960 3.381 -2.335 1.00 92.31 94 LEU A CA 1
ATOM 737 C C . LEU A 1 94 ? 8.241 2.572 -1.248 1.00 92.31 94 LEU A C 1
ATOM 739 O O . LEU A 1 94 ? 7.676 3.154 -0.324 1.00 92.31 94 LEU A O 1
ATOM 743 N N . ALA A 1 95 ? 8.284 1.240 -1.312 1.00 94.06 95 ALA A N 1
ATOM 744 C CA . ALA A 1 95 ? 7.651 0.382 -0.311 1.00 94.06 95 ALA A CA 1
ATOM 745 C C . ALA A 1 95 ? 8.331 0.473 1.070 1.00 94.06 95 ALA A C 1
ATOM 747 O O . ALA A 1 95 ? 7.654 0.400 2.094 1.00 94.06 95 ALA A O 1
ATOM 748 N N . LYS A 1 96 ? 9.649 0.712 1.133 1.00 94.00 96 LYS A N 1
ATOM 749 C CA . LYS A 1 96 ? 10.380 0.896 2.405 1.00 94.00 96 LYS A CA 1
ATOM 750 C C . LYS A 1 96 ? 9.901 2.093 3.229 1.00 94.00 96 LYS A C 1
ATOM 752 O O . LYS A 1 96 ? 10.034 2.077 4.448 1.00 94.00 96 LYS A O 1
ATOM 757 N N . ILE A 1 97 ? 9.272 3.082 2.594 1.00 92.56 97 ILE A N 1
ATOM 758 C CA . ILE A 1 97 ? 8.739 4.286 3.254 1.00 92.56 97 ILE A CA 1
ATOM 759 C C . ILE A 1 97 ? 7.661 3.932 4.290 1.00 92.56 97 ILE A C 1
ATOM 761 O O . ILE A 1 97 ? 7.462 4.670 5.248 1.00 92.56 97 ILE A O 1
ATOM 765 N N . PHE A 1 98 ? 6.999 2.782 4.145 1.00 91.38 98 PHE A N 1
ATOM 766 C CA . PHE A 1 98 ? 5.998 2.296 5.096 1.00 91.38 98 PHE A CA 1
ATOM 767 C C . PHE A 1 98 ? 6.599 1.806 6.420 1.00 91.38 98 PHE A C 1
ATOM 769 O O . PHE A 1 98 ? 5.885 1.753 7.417 1.00 91.38 98 PHE A O 1
ATOM 776 N N . GLY A 1 99 ? 7.896 1.476 6.439 1.00 89.44 99 GLY A N 1
ATOM 777 C CA . GLY A 1 99 ? 8.647 1.181 7.663 1.00 89.44 99 GLY A CA 1
ATOM 778 C C . GLY A 1 99 ? 9.245 2.424 8.331 1.00 89.44 99 GLY A C 1
ATOM 779 O O . GLY A 1 99 ? 9.762 2.333 9.443 1.00 89.44 99 GLY A O 1
ATOM 780 N N . GLU A 1 100 ? 9.186 3.583 7.671 1.00 89.50 100 GLU A N 1
ATOM 781 C CA . GLU A 1 100 ? 9.657 4.866 8.191 1.00 89.50 100 GLU A CA 1
ATOM 782 C C . GLU A 1 100 ? 8.501 5.675 8.809 1.00 89.50 100 GLU A C 1
ATOM 784 O O . GLU A 1 100 ? 7.317 5.392 8.619 1.00 89.50 100 GLU A O 1
ATOM 789 N N . GLN A 1 101 ? 8.830 6.738 9.547 1.00 85.88 101 GLN A N 1
ATOM 790 C CA . GLN A 1 101 ? 7.816 7.669 10.047 1.00 85.88 101 GLN A CA 1
ATOM 791 C C . GLN A 1 101 ? 7.190 8.473 8.890 1.00 85.88 101 GLN A C 1
ATOM 793 O O . GLN A 1 101 ? 7.884 8.931 7.982 1.00 85.88 101 GLN A O 1
ATOM 798 N N . PHE A 1 102 ? 5.876 8.724 8.951 1.00 86.12 102 PHE A N 1
ATOM 799 C CA . PHE A 1 102 ? 5.077 9.375 7.893 1.00 86.12 102 PHE A CA 1
ATOM 800 C C . PHE A 1 102 ? 5.276 10.911 7.805 1.00 86.12 102 PHE A C 1
ATOM 802 O O . PHE A 1 102 ? 4.322 11.697 7.752 1.00 86.12 102 PHE A O 1
ATOM 809 N N . LEU A 1 103 ? 6.534 11.355 7.765 1.00 85.75 103 LEU A N 1
ATOM 810 C CA . LEU A 1 103 ? 6.933 12.767 7.754 1.00 85.75 103 LEU A CA 1
ATOM 811 C C . LEU A 1 103 ? 6.823 13.414 6.365 1.00 85.75 103 LEU A C 1
ATOM 813 O O . LEU A 1 103 ? 6.563 14.613 6.263 1.00 85.75 103 LEU A O 1
ATOM 817 N N . LYS A 1 104 ? 6.975 12.633 5.289 1.00 86.81 104 LYS A N 1
ATOM 818 C CA . LYS A 1 104 ? 6.960 13.139 3.905 1.00 86.81 104 LYS A CA 1
ATOM 819 C C . LYS A 1 104 ? 5.601 13.750 3.543 1.00 86.81 104 LYS A C 1
ATOM 821 O O . LYS A 1 104 ? 4.576 13.224 3.976 1.00 86.81 104 LYS A O 1
ATOM 826 N N . PRO A 1 105 ? 5.535 14.854 2.778 1.00 89.12 105 PRO A N 1
ATOM 827 C CA . PRO A 1 105 ? 4.261 15.393 2.305 1.00 89.12 105 PRO A CA 1
ATOM 828 C C . PRO A 1 105 ? 3.529 14.382 1.408 1.00 89.12 105 PRO A C 1
ATOM 830 O O . PRO A 1 105 ? 4.073 13.342 1.044 1.00 89.12 105 PRO A O 1
ATOM 833 N N . LYS A 1 106 ? 2.269 14.679 1.068 1.00 90.25 106 LYS A N 1
ATOM 834 C CA . LYS A 1 106 ? 1.515 13.873 0.097 1.00 90.25 106 LYS A CA 1
ATOM 835 C C . LYS A 1 106 ? 2.302 13.758 -1.215 1.00 90.25 106 LYS A C 1
ATOM 837 O O . LYS A 1 106 ? 2.866 14.748 -1.677 1.00 90.25 106 LYS A O 1
ATOM 842 N N . TYR A 1 107 ? 2.297 12.577 -1.815 1.00 91.00 107 TYR A N 1
ATOM 843 C CA . TYR A 1 107 ? 2.870 12.367 -3.139 1.00 91.00 107 TYR A CA 1
ATOM 844 C C . TYR A 1 107 ? 1.942 12.930 -4.210 1.00 91.00 107 TYR A C 1
ATOM 846 O O . TYR A 1 107 ? 0.725 12.726 -4.128 1.00 91.00 107 TYR A O 1
ATOM 854 N N . ASN A 1 108 ? 2.503 13.608 -5.212 1.00 90.94 108 ASN A N 1
ATOM 855 C CA . ASN A 1 108 ? 1.775 13.882 -6.442 1.00 90.94 108 ASN A CA 1
ATOM 856 C C . ASN A 1 108 ? 1.777 12.612 -7.294 1.00 90.94 108 ASN A C 1
ATOM 858 O O . ASN A 1 108 ? 2.835 12.057 -7.550 1.00 90.94 108 ASN A O 1
ATOM 862 N N . LEU A 1 109 ? 0.601 12.120 -7.677 1.00 87.06 109 LEU A N 1
ATOM 863 C CA . LEU A 1 109 ? 0.498 10.860 -8.418 1.00 87.06 109 LEU A CA 1
ATOM 864 C C . LEU A 1 109 ? 0.863 11.031 -9.890 1.00 87.06 109 LEU A C 1
ATOM 866 O O . LEU A 1 109 ? 1.319 10.069 -10.495 1.00 87.06 109 LEU A O 1
ATOM 870 N N . GLU A 1 110 ? 0.672 12.233 -10.442 1.00 86.88 110 GLU A N 1
ATOM 871 C CA . GLU A 1 110 ? 0.976 12.547 -11.844 1.00 86.88 110 GLU A CA 1
ATOM 872 C C . GLU A 1 110 ? 2.450 12.291 -12.165 1.00 86.88 110 GLU A C 1
ATOM 874 O O . GLU A 1 110 ? 2.747 11.691 -13.192 1.00 86.88 110 GLU A O 1
ATOM 879 N N . ASP A 1 111 ? 3.342 12.594 -11.217 1.00 83.75 111 ASP A N 1
ATOM 880 C CA . ASP A 1 111 ? 4.784 12.346 -11.313 1.00 83.75 111 ASP A CA 1
ATOM 881 C C . ASP A 1 111 ? 5.130 10.857 -11.536 1.00 83.75 111 ASP A C 1
ATOM 883 O O . ASP A 1 111 ? 6.234 10.538 -11.970 1.00 83.75 111 ASP A O 1
ATOM 887 N N . PHE A 1 112 ? 4.204 9.937 -11.236 1.00 80.88 112 PHE A N 1
ATOM 888 C CA . PHE A 1 112 ? 4.396 8.491 -11.365 1.00 80.88 112 PHE A CA 1
ATOM 889 C C . PHE A 1 112 ? 3.644 7.871 -12.555 1.00 80.88 112 PHE A C 1
ATOM 891 O O . PHE A 1 112 ? 3.841 6.688 -12.837 1.00 80.88 112 PHE A O 1
ATOM 898 N N . LEU A 1 113 ? 2.778 8.626 -13.246 1.00 73.75 113 LEU A N 1
ATOM 899 C CA . LEU A 1 113 ? 1.949 8.106 -14.344 1.00 73.75 113 LEU A CA 1
ATOM 900 C C . LEU A 1 113 ? 2.751 7.840 -15.628 1.00 73.75 113 LEU A C 1
ATOM 902 O O . LEU A 1 113 ? 2.383 6.953 -16.398 1.00 73.75 113 LEU A O 1
ATOM 906 N N . ASP A 1 114 ? 3.870 8.539 -15.828 1.00 69.31 114 ASP A N 1
ATOM 907 C CA . ASP A 1 114 ? 4.696 8.430 -17.041 1.00 69.31 114 ASP A CA 1
ATOM 908 C C . ASP A 1 114 ? 5.592 7.174 -17.070 1.00 69.31 114 ASP A C 1
ATOM 910 O O . ASP A 1 114 ? 6.248 6.876 -18.072 1.00 69.31 114 ASP A O 1
ATOM 914 N N . HIS A 1 115 ? 5.604 6.378 -15.996 1.00 63.59 115 HIS A N 1
ATOM 915 C CA . HIS A 1 115 ? 6.386 5.146 -15.911 1.00 63.59 115 HIS A CA 1
ATOM 916 C C . HIS A 1 115 ? 5.730 3.992 -16.688 1.00 63.59 115 HIS A C 1
ATOM 918 O O . HIS A 1 115 ? 5.065 3.129 -16.123 1.00 63.59 115 HIS A O 1
ATOM 924 N N . THR A 1 116 ? 5.950 3.929 -18.002 1.00 60.47 116 THR A N 1
ATOM 925 C CA . THR A 1 116 ? 5.614 2.757 -18.840 1.00 60.47 116 THR A CA 1
ATOM 926 C C . THR A 1 116 ? 6.820 1.836 -19.031 1.00 60.47 116 THR A C 1
ATOM 928 O O . THR A 1 116 ? 7.960 2.282 -18.953 1.00 60.47 116 THR A O 1
ATOM 931 N N . TYR A 1 117 ? 6.605 0.553 -19.354 1.00 52.56 117 TYR A N 1
ATOM 932 C CA . TYR A 1 117 ? 7.687 -0.413 -19.635 1.00 52.56 117 TYR A CA 1
ATOM 933 C C . TYR A 1 117 ? 8.725 0.084 -20.659 1.00 52.56 117 TYR A C 1
ATOM 935 O O . TYR A 1 117 ? 9.904 -0.237 -20.534 1.00 52.56 117 TYR A O 1
ATOM 943 N N . ALA A 1 118 ? 8.307 0.918 -21.617 1.00 54.97 118 ALA A N 1
ATOM 944 C CA . ALA A 1 118 ? 9.195 1.579 -22.573 1.00 54.97 118 ALA A CA 1
ATOM 945 C C . ALA A 1 118 ? 10.261 2.465 -21.895 1.00 54.97 118 ALA A C 1
ATOM 947 O O . ALA A 1 118 ? 11.400 2.499 -22.343 1.00 54.97 118 ALA A O 1
ATOM 948 N N . THR A 1 119 ? 9.917 3.132 -20.790 1.00 57.72 119 THR A N 1
ATOM 949 C CA . THR A 1 119 ? 10.855 3.945 -19.993 1.00 57.72 119 THR A CA 1
ATOM 950 C C . THR A 1 119 ? 11.725 3.108 -19.053 1.00 57.72 119 THR A C 1
ATOM 952 O O . THR A 1 119 ? 12.842 3.504 -18.741 1.00 57.72 119 THR A O 1
ATOM 955 N N . VAL A 1 120 ? 11.248 1.930 -18.629 1.00 55.72 120 VAL A N 1
ATOM 956 C CA . VAL A 1 120 ? 11.973 1.039 -17.702 1.00 55.72 120 VAL A CA 1
ATOM 957 C C . VAL A 1 120 ? 13.021 0.186 -18.424 1.00 55.72 120 VAL A C 1
ATOM 959 O O . VAL A 1 120 ? 14.052 -0.113 -17.838 1.00 55.72 120 VAL A O 1
ATOM 962 N N . SER A 1 121 ? 12.788 -0.178 -19.690 1.00 52.75 121 SER A N 1
ATOM 963 C CA . SER A 1 121 ? 13.744 -0.930 -20.522 1.00 52.75 121 SER A CA 1
ATOM 964 C C . SER A 1 121 ? 14.790 -0.049 -21.223 1.00 52.75 121 SER A C 1
ATOM 966 O O . SER A 1 121 ? 15.647 -0.578 -21.927 1.00 52.75 121 SER A O 1
ATOM 968 N N . ALA A 1 122 ? 14.696 1.278 -21.096 1.00 46.78 122 ALA A N 1
ATOM 969 C CA . ALA A 1 122 ? 15.602 2.226 -21.748 1.00 46.78 122 ALA A CA 1
ATOM 970 C C . ALA A 1 122 ? 16.881 2.526 -20.936 1.00 46.78 122 ALA A C 1
ATOM 972 O O . ALA A 1 122 ? 17.657 3.394 -21.337 1.00 46.78 122 ALA A O 1
ATOM 973 N N . TYR A 1 123 ? 17.100 1.815 -19.825 1.00 43.47 123 TYR A N 1
ATOM 974 C CA . TYR A 1 123 ? 18.291 1.899 -18.976 1.00 43.47 123 TYR A CA 1
ATOM 975 C C . TYR A 1 123 ? 18.951 0.534 -18.807 1.00 43.47 123 TYR A C 1
ATOM 977 O O . TYR A 1 123 ? 18.207 -0.462 -18.653 1.00 43.47 123 TYR A O 1
#

Organism: Mucor circinelloides f. lusitanicus (NCBI:txid29924)

Radius of gyration: 14.78 Å; chains: 1; bounding box: 37×31×43 Å

Foldseek 3Di:
DDDPLLLLLVLQLLLVVLLVDDVLSLLLSLLVSLLSCVVPVLLLCQAPPPPDPPDPDFQADPVDPPSNNRCSSVGHSVSLVVQLPPPDVSSVVSSCCSVPDSPDDRDDSVVSNPDDPVVVVPD

Secondary structure (DSSP, 8-state):
---HHHHHHHHHHHHHHHHHS-HHHHHHHHHHHHHHHHH-GGGGGGT---S-----S----SS---TTTS-GGGS--HHHHHHTT-SSHHHHHHHHGGGS-S-SPPPPSGGGTT--HHHHTT-